Protein AF-A0A932QYF5-F1 (afdb_monomer)

Mean predicted aligned error: 14.45 Å

Organism: NCBI:txid2750080

Sequence (76 aa):
MAAVLLSAAFPLVSRAAAPAGHSKSADAGLEISGWIPYWRTATGTADVVPHMARFKEISPFGYTVMHDGTLADTAK

Structure (mmCIF, N/CA/C/O backbone):
data_AF-A0A932QYF5-F1
#
_entry.id   AF-A0A932QYF5-F1
#
loop_
_atom_site.group_PDB
_atom_site.id
_atom_site.type_symbol
_atom_site.label_atom_id
_atom_site.label_alt_id
_atom_site.label_comp_id
_atom_site.label_asym_id
_atom_site.label_entity_id
_atom_site.label_seq_id
_atom_site.pdbx_PDB_ins_code
_atom_site.Cartn_x
_atom_site.Cartn_y
_atom_site.Cartn_z
_atom_site.occupancy
_atom_site.B_iso_or_equiv
_atom_site.auth_seq_id
_atom_site.auth_comp_id
_atom_site.auth_asym_id
_atom_site.auth_atom_id
_atom_site.pdbx_PDB_model_num
ATOM 1 N N . MET A 1 1 ? 60.130 19.330 50.829 1.00 39.47 1 MET A N 1
ATOM 2 C CA . MET A 1 1 ? 59.388 19.835 49.655 1.00 39.47 1 MET A CA 1
ATOM 3 C C . MET A 1 1 ? 57.912 19.817 50.040 1.00 39.47 1 MET A C 1
ATOM 5 O O . MET A 1 1 ? 57.370 18.739 50.234 1.00 39.47 1 MET A O 1
ATOM 9 N N . ALA A 1 2 ? 57.339 20.978 50.365 1.00 37.84 2 ALA A N 1
ATOM 10 C CA . ALA A 1 2 ? 56.018 21.097 50.991 1.00 37.84 2 ALA A CA 1
ATOM 11 C C . ALA A 1 2 ? 54.909 21.132 49.926 1.00 37.84 2 ALA A C 1
ATOM 13 O O . ALA A 1 2 ? 55.017 21.888 48.964 1.00 37.84 2 ALA A O 1
ATOM 14 N N . ALA A 1 3 ? 53.860 20.325 50.097 1.00 42.28 3 ALA A N 1
ATOM 15 C CA . ALA A 1 3 ? 52.685 20.330 49.231 1.00 42.28 3 ALA A CA 1
ATOM 16 C C . ALA A 1 3 ? 51.638 21.305 49.789 1.00 42.28 3 ALA A C 1
ATOM 18 O O . ALA A 1 3 ? 51.119 21.114 50.887 1.00 42.28 3 ALA A O 1
ATOM 19 N N . VAL A 1 4 ? 51.351 22.363 49.031 1.00 42.28 4 VAL A N 1
ATOM 20 C CA . VAL A 1 4 ? 50.276 23.322 49.307 1.00 42.28 4 VAL A CA 1
ATOM 21 C C . VAL A 1 4 ? 48.977 22.747 48.739 1.00 42.28 4 VAL A C 1
ATOM 23 O O . VAL A 1 4 ? 48.851 22.579 47.529 1.00 42.28 4 VAL A O 1
ATOM 26 N N . LEU A 1 5 ? 48.015 22.434 49.608 1.00 45.38 5 LEU A N 1
ATOM 27 C CA . LEU A 1 5 ? 46.649 22.085 49.213 1.00 45.38 5 LEU A CA 1
ATOM 28 C C . LEU A 1 5 ? 45.853 23.379 49.009 1.00 45.38 5 LEU A C 1
ATOM 30 O O . LEU A 1 5 ? 45.491 24.043 49.978 1.00 45.38 5 LEU A O 1
ATOM 34 N N . LEU A 1 6 ? 45.578 23.741 47.754 1.00 46.59 6 LEU A N 1
ATOM 35 C CA . LEU A 1 6 ? 44.673 24.839 47.419 1.00 46.59 6 LEU A CA 1
ATOM 36 C C . LEU A 1 6 ? 43.271 24.263 47.173 1.00 46.59 6 LEU A C 1
ATOM 38 O O . LEU A 1 6 ? 42.999 23.691 46.121 1.00 46.59 6 LEU A O 1
ATOM 42 N N . SER A 1 7 ? 42.393 24.373 48.171 1.00 49.72 7 SER A N 1
ATOM 43 C CA . SER A 1 7 ? 40.989 23.968 48.059 1.00 49.72 7 SER A CA 1
ATOM 44 C C . SER A 1 7 ? 40.194 25.078 47.364 1.00 49.72 7 SER A C 1
ATOM 46 O O . SER A 1 7 ? 40.006 26.155 47.928 1.00 49.72 7 SER A O 1
ATOM 48 N N . ALA A 1 8 ? 39.757 24.844 46.126 1.00 58.59 8 ALA A N 1
ATOM 49 C CA . ALA A 1 8 ? 38.853 25.744 45.416 1.00 58.59 8 ALA A CA 1
ATOM 50 C C . ALA A 1 8 ? 37.400 25.409 45.791 1.00 58.59 8 ALA A C 1
ATOM 52 O O . ALA A 1 8 ? 36.863 24.377 45.390 1.00 58.59 8 ALA A O 1
ATOM 53 N N . ALA A 1 9 ? 36.761 26.281 46.572 1.00 58.88 9 ALA A N 1
ATOM 54 C CA . ALA A 1 9 ? 35.339 26.189 46.881 1.00 58.88 9 ALA A CA 1
ATOM 55 C C . ALA A 1 9 ? 34.507 26.644 45.666 1.00 58.88 9 ALA A C 1
ATOM 57 O O . ALA A 1 9 ? 34.516 27.820 45.305 1.00 58.88 9 ALA A O 1
ATOM 58 N N . PHE A 1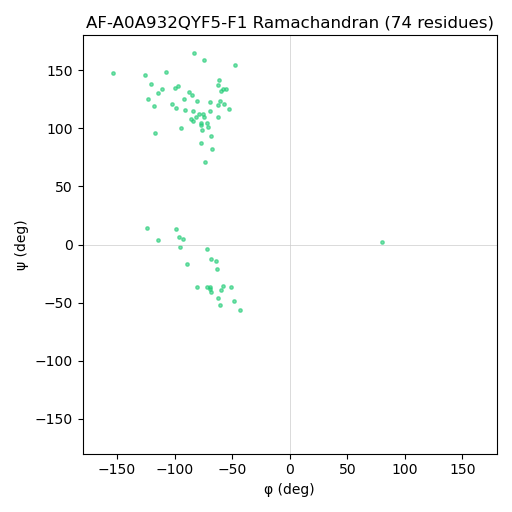 10 ? 33.783 25.718 45.034 1.00 59.47 10 PHE A N 1
ATOM 59 C CA . PHE A 1 10 ? 32.777 26.033 44.015 1.00 59.47 10 PHE A CA 1
ATOM 60 C C . PHE A 1 10 ? 31.437 26.363 44.695 1.00 59.47 10 PHE A C 1
ATOM 62 O O . PHE A 1 10 ? 30.975 25.563 45.514 1.00 59.47 10 PHE A O 1
ATOM 69 N N . PRO A 1 11 ? 30.777 27.497 44.383 1.00 59.56 11 PRO A N 1
ATOM 70 C CA . PRO A 1 11 ? 29.467 27.792 44.946 1.00 59.56 11 PRO A CA 1
ATOM 71 C C . PRO A 1 11 ? 28.421 26.836 44.367 1.00 59.56 11 PRO A C 1
ATOM 73 O O . PRO A 1 11 ? 28.210 26.757 43.156 1.00 59.56 11 PRO A O 1
ATOM 76 N N . LEU A 1 12 ? 27.753 26.114 45.264 1.00 65.06 12 LEU A N 1
ATOM 77 C CA . LEU A 1 12 ? 26.635 25.238 44.950 1.00 65.06 12 LEU A CA 1
ATOM 78 C C . LEU A 1 12 ? 25.430 26.091 44.519 1.00 65.06 12 LEU A C 1
ATOM 80 O O . LEU A 1 12 ? 24.650 26.556 45.349 1.00 65.06 12 LEU A O 1
ATOM 84 N N . VAL A 1 13 ? 25.266 26.312 43.215 1.00 68.75 13 VAL A N 1
ATOM 85 C CA . VAL A 1 13 ? 24.021 26.862 42.665 1.00 68.75 13 VAL A CA 1
ATOM 86 C C . VAL A 1 13 ? 22.954 25.772 42.755 1.00 68.75 13 VAL A C 1
ATOM 88 O O . VAL A 1 13 ? 22.954 24.814 41.983 1.00 68.75 13 VAL A O 1
ATOM 91 N N . SER A 1 14 ? 22.037 25.905 43.715 1.00 66.88 14 SER A N 1
ATOM 92 C CA . SER A 1 14 ? 20.854 25.046 43.798 1.00 66.88 14 SER A CA 1
ATOM 93 C C . SER A 1 14 ? 19.889 25.397 42.666 1.00 66.88 14 SER A C 1
ATOM 95 O O . SER A 1 14 ? 19.153 26.380 42.733 1.00 66.88 14 SER A O 1
ATOM 97 N N . ARG A 1 15 ? 19.895 24.590 41.603 1.00 71.44 15 ARG A N 1
ATOM 98 C CA . ARG A 1 15 ? 18.872 24.618 40.554 1.00 71.44 15 ARG A CA 1
ATOM 99 C C . ARG A 1 15 ? 17.607 23.966 41.104 1.00 71.44 15 ARG A C 1
ATOM 101 O O . ARG A 1 15 ? 17.578 22.756 41.304 1.00 71.44 15 ARG A O 1
ATOM 108 N N . ALA A 1 16 ? 16.570 24.764 41.345 1.00 66.94 16 ALA A N 1
ATOM 109 C CA . ALA A 1 16 ? 15.243 24.240 41.639 1.00 66.94 16 ALA A CA 1
ATOM 110 C C . ALA A 1 16 ? 14.798 23.338 40.475 1.00 66.94 16 ALA A C 1
ATOM 112 O O . ALA A 1 16 ? 14.760 23.769 39.320 1.00 66.94 16 ALA A O 1
ATOM 113 N N . ALA A 1 17 ? 14.519 22.069 40.767 1.00 68.56 17 ALA A N 1
ATOM 114 C CA . ALA A 1 17 ? 13.951 21.151 39.795 1.00 68.56 17 ALA A CA 1
ATOM 115 C C . ALA A 1 17 ? 12.513 21.596 39.502 1.00 68.56 17 ALA A C 1
ATOM 117 O O . ALA A 1 17 ? 11.663 21.586 40.392 1.00 68.56 17 ALA A O 1
ATOM 118 N N . ALA A 1 18 ? 12.244 22.016 38.265 1.00 71.38 18 ALA A N 1
ATOM 119 C CA . ALA A 1 18 ? 10.873 22.211 37.817 1.00 71.38 18 ALA A CA 1
ATOM 120 C C . ALA A 1 18 ? 10.133 20.860 37.888 1.00 71.38 18 ALA A C 1
ATOM 122 O O . ALA A 1 18 ? 10.739 19.829 37.572 1.00 71.38 18 ALA A O 1
ATOM 123 N N . PRO A 1 19 ? 8.852 20.830 38.295 1.00 69.06 19 PRO A N 1
ATOM 124 C CA . PRO A 1 19 ? 8.083 19.597 38.277 1.00 69.06 19 PRO A CA 1
ATOM 125 C C . PRO A 1 19 ? 8.024 19.070 36.841 1.00 69.06 19 PRO A C 1
ATOM 127 O O . PRO A 1 19 ? 7.736 19.821 35.907 1.00 69.06 19 PRO A O 1
ATOM 130 N N . ALA A 1 20 ? 8.302 17.778 36.666 1.00 69.94 20 ALA A N 1
ATOM 131 C CA . ALA A 1 20 ? 8.117 17.085 35.400 1.00 69.94 20 ALA A CA 1
ATOM 132 C C . ALA A 1 20 ? 6.611 16.995 35.099 1.00 69.94 20 ALA A C 1
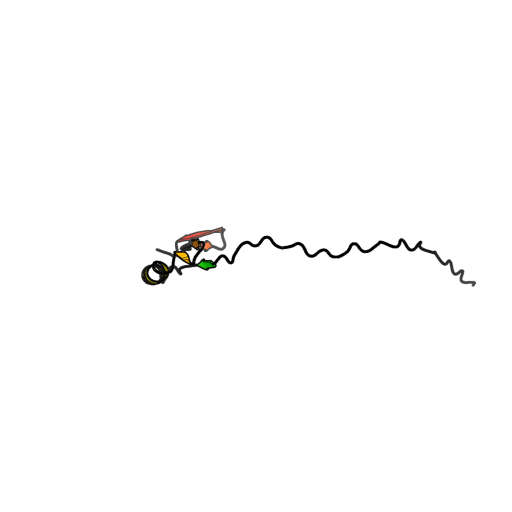ATOM 134 O O . ALA A 1 20 ? 5.939 16.011 35.417 1.00 69.94 20 ALA A O 1
ATOM 135 N N . GLY A 1 21 ? 6.055 18.071 34.543 1.00 69.94 21 GLY A N 1
ATOM 136 C CA . GLY A 1 21 ? 4.716 18.064 33.977 1.00 69.94 21 GLY A CA 1
ATOM 137 C C . GLY A 1 21 ? 4.689 17.082 32.813 1.00 69.94 21 GLY A C 1
ATOM 138 O O . GLY A 1 21 ? 5.443 17.230 31.855 1.00 69.94 21 GLY A O 1
ATOM 139 N N . HIS A 1 22 ? 3.843 16.062 32.905 1.00 74.44 22 HIS A N 1
ATOM 140 C CA . HIS A 1 22 ? 3.578 15.178 31.780 1.00 74.44 22 HIS A CA 1
ATOM 141 C C . HIS A 1 22 ? 2.602 15.910 30.860 1.00 74.44 22 HIS A C 1
ATOM 143 O O . HIS A 1 22 ? 1.461 16.172 31.247 1.00 74.44 22 HIS A O 1
ATOM 149 N N . SER A 1 23 ? 3.051 16.291 29.666 1.00 75.38 23 SER A N 1
ATOM 150 C CA . SER A 1 23 ? 2.174 16.897 28.665 1.00 75.38 23 SER A CA 1
ATOM 151 C C . SER A 1 23 ? 1.065 15.910 28.307 1.00 75.38 23 SER A C 1
ATOM 153 O O . SER A 1 23 ? 1.342 14.787 27.886 1.00 75.38 23 SER A O 1
ATOM 155 N N . LYS A 1 24 ? -0.198 16.322 28.467 1.00 70.75 24 LYS A N 1
ATOM 156 C CA . LYS A 1 24 ? -1.346 15.557 27.976 1.00 70.75 24 LYS A CA 1
ATOM 157 C C . LYS A 1 24 ? -1.226 15.483 26.455 1.00 70.75 24 LYS A C 1
ATOM 159 O O . LYS A 1 24 ? -1.372 16.502 25.784 1.00 70.75 24 LYS A O 1
ATOM 164 N N . SER A 1 25 ? -0.921 14.298 25.927 1.00 73.12 25 SER A N 1
ATOM 165 C CA . SER A 1 25 ? -0.965 14.068 24.484 1.00 73.12 25 SER A CA 1
ATOM 166 C C . SER A 1 25 ? -2.378 14.382 24.004 1.00 73.12 25 SER A C 1
ATOM 168 O O . SER A 1 25 ? -3.349 13.989 24.656 1.00 73.12 25 SER A O 1
ATOM 170 N N . ALA A 1 26 ? -2.499 15.136 22.911 1.00 72.94 26 ALA A N 1
ATOM 171 C CA . ALA A 1 26 ? -3.790 15.340 22.276 1.00 72.94 26 ALA A CA 1
ATOM 172 C C . ALA A 1 26 ? -4.390 13.964 21.960 1.00 72.94 26 ALA A C 1
ATOM 174 O O . ALA A 1 26 ? -3.681 13.079 21.478 1.00 72.94 26 ALA A O 1
ATOM 175 N N . ASP A 1 27 ? -5.669 13.788 22.286 1.00 69.31 27 ASP A N 1
ATOM 176 C CA . ASP A 1 27 ? -6.429 12.565 22.034 1.00 69.31 27 ASP A CA 1
ATOM 177 C C . ASP A 1 27 ? -6.742 12.493 20.532 1.00 69.31 27 ASP A C 1
ATOM 179 O O . ASP A 1 27 ? -7.843 12.787 20.070 1.00 69.31 27 ASP A O 1
ATOM 183 N N . ALA A 1 28 ? -5.703 12.239 19.739 1.00 73.19 28 ALA A N 1
ATOM 184 C CA . ALA A 1 28 ? -5.846 11.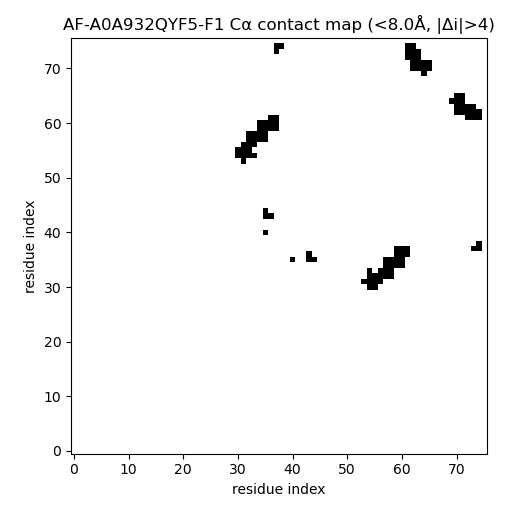817 18.362 1.00 73.19 28 ALA A CA 1
ATOM 185 C C . ALA A 1 28 ? -6.240 10.345 18.444 1.00 73.19 28 ALA A C 1
ATOM 187 O O . ALA A 1 28 ? -5.396 9.496 18.731 1.00 73.19 28 ALA A O 1
ATOM 188 N N . GLY A 1 29 ? -7.538 10.061 18.316 1.00 85.56 29 GLY A N 1
ATOM 189 C CA . GLY A 1 29 ? -8.050 8.694 18.359 1.00 85.56 29 GLY A CA 1
ATOM 190 C C . GLY A 1 29 ? -7.237 7.755 17.460 1.00 85.56 29 GLY A C 1
ATOM 191 O O . GLY A 1 29 ? -6.610 8.190 16.498 1.00 85.56 29 GLY A O 1
ATOM 192 N N . LEU A 1 30 ? -7.235 6.461 17.787 1.00 89.94 30 LEU A N 1
ATOM 193 C CA . LEU A 1 30 ? -6.445 5.460 17.069 1.00 89.94 30 LEU A CA 1
ATOM 194 C C . LEU A 1 30 ? -6.709 5.516 15.556 1.00 89.94 30 LEU A C 1
ATOM 196 O O . LEU A 1 30 ? -7.812 5.215 15.100 1.00 89.94 30 LEU A O 1
ATOM 200 N N . GLU A 1 31 ? -5.670 5.835 14.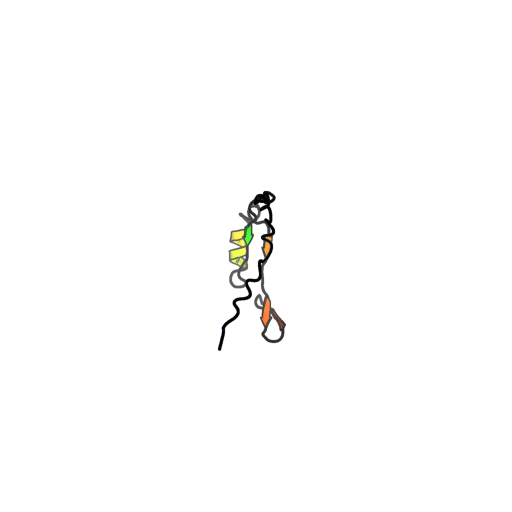789 1.00 92.62 31 GLU A N 1
ATOM 201 C CA . GLU A 1 31 ? -5.691 5.759 13.334 1.00 92.62 31 GLU A CA 1
ATOM 202 C C . GLU A 1 31 ? -5.079 4.437 12.867 1.00 92.62 31 GLU A C 1
ATOM 204 O O . GLU A 1 31 ? -4.041 3.999 13.362 1.00 92.62 31 GLU A O 1
ATOM 209 N N . ILE A 1 32 ? -5.732 3.798 11.897 1.00 93.81 32 ILE A N 1
ATOM 210 C CA . ILE A 1 32 ? -5.276 2.541 11.302 1.00 93.81 32 ILE A CA 1
ATOM 211 C C . ILE A 1 32 ? -5.005 2.806 9.825 1.00 93.81 32 ILE A C 1
ATOM 213 O O . ILE A 1 32 ? -5.917 3.180 9.092 1.00 93.81 32 ILE A O 1
ATOM 217 N N . SER A 1 33 ? -3.774 2.609 9.369 1.00 93.88 33 SER A N 1
ATOM 218 C CA . SER A 1 33 ? -3.422 2.637 7.947 1.00 93.88 33 SER A CA 1
ATOM 219 C C . SER A 1 33 ? -3.126 1.227 7.443 1.00 93.88 33 SER A C 1
ATOM 221 O O . SER A 1 33 ? -2.694 0.355 8.201 1.00 93.88 33 SER A O 1
ATOM 223 N N . GLY A 1 34 ? -3.422 0.978 6.168 1.00 92.19 34 GLY A N 1
ATOM 224 C CA . GLY A 1 34 ? -3.249 -0.330 5.544 1.00 92.19 34 GLY A CA 1
ATOM 225 C C . GLY A 1 34 ? -2.407 -0.271 4.275 1.00 92.19 34 GLY A C 1
ATOM 226 O O . GLY A 1 34 ? -2.486 0.675 3.494 1.00 92.19 34 GLY A O 1
ATOM 227 N N . TRP A 1 35 ? -1.631 -1.327 4.044 1.00 91.75 35 TRP A N 1
ATOM 228 C CA . TRP A 1 35 ? -0.899 -1.550 2.801 1.00 91.75 35 TRP A CA 1
ATOM 229 C C . TRP A 1 35 ? -1.453 -2.790 2.102 1.00 91.75 35 TRP A C 1
ATOM 231 O O . TRP A 1 35 ? -1.592 -3.846 2.720 1.00 91.75 35 TRP A O 1
ATOM 241 N N . ILE A 1 36 ? -1.760 -2.659 0.810 1.00 92.06 36 ILE A N 1
ATOM 242 C CA . ILE A 1 36 ? -2.124 -3.790 -0.047 1.00 92.06 36 ILE A CA 1
ATOM 243 C C . ILE A 1 36 ? -0.871 -4.192 -0.831 1.00 92.06 36 ILE A C 1
ATOM 245 O O . ILE A 1 36 ? -0.386 -3.385 -1.630 1.00 92.06 36 ILE A O 1
ATOM 249 N N . PRO A 1 37 ? -0.345 -5.416 -0.650 1.00 90.00 37 PRO A N 1
ATOM 250 C CA . PRO A 1 37 ? 0.790 -5.881 -1.432 1.00 90.00 37 PRO A CA 1
ATOM 251 C C . PRO A 1 37 ? 0.454 -5.941 -2.923 1.00 90.00 37 PRO A C 1
ATOM 253 O O . PRO A 1 37 ? -0.604 -6.456 -3.297 1.00 90.00 37 PRO A O 1
ATOM 256 N N . TYR A 1 38 ? 1.373 -5.489 -3.782 1.00 89.62 38 TYR A N 1
ATOM 257 C CA . TYR A 1 38 ? 1.141 -5.428 -5.233 1.00 89.62 38 TYR A CA 1
ATOM 258 C C . TYR A 1 38 ? 0.787 -6.802 -5.832 1.00 89.62 38 TYR A C 1
ATOM 260 O O . TYR A 1 38 ? -0.109 -6.913 -6.668 1.00 89.62 38 TYR A O 1
ATOM 268 N N . TRP A 1 39 ? 1.389 -7.881 -5.317 1.00 89.75 39 TRP A N 1
ATOM 269 C CA . TRP A 1 39 ? 1.130 -9.264 -5.741 1.00 89.75 39 TRP A CA 1
ATOM 270 C C . TRP A 1 39 ? -0.234 -9.817 -5.291 1.00 89.75 39 TRP A C 1
ATOM 272 O O . TRP A 1 39 ? -0.590 -10.946 -5.630 1.00 89.75 39 TRP A O 1
ATOM 282 N N . ARG A 1 40 ? -1.007 -9.056 -4.506 1.00 92.19 40 ARG A N 1
ATOM 283 C CA . ARG A 1 40 ? -2.349 -9.430 -4.032 1.00 92.19 40 ARG A CA 1
ATOM 284 C C . ARG A 1 40 ? -3.419 -8.408 -4.393 1.00 92.19 40 ARG A C 1
ATOM 286 O O . ARG A 1 40 ? -4.513 -8.532 -3.855 1.00 92.19 40 ARG A O 1
ATOM 293 N N . THR A 1 41 ? -3.159 -7.467 -5.305 1.00 88.69 41 THR A N 1
ATOM 294 C CA . THR A 1 41 ? -4.055 -6.335 -5.619 1.00 88.69 41 THR A CA 1
ATOM 295 C C . THR A 1 41 ? -5.534 -6.732 -5.714 1.00 88.69 41 THR A C 1
ATOM 297 O O . THR A 1 41 ? -6.335 -6.238 -4.931 1.00 88.69 41 THR A O 1
ATOM 300 N N . ALA A 1 42 ? -5.902 -7.695 -6.567 1.00 91.12 42 ALA A N 1
ATOM 301 C CA . ALA A 1 42 ? -7.305 -8.100 -6.732 1.00 91.12 42 ALA A CA 1
ATOM 302 C C . ALA A 1 42 ? -7.944 -8.633 -5.433 1.00 91.12 42 ALA A C 1
ATOM 304 O O . ALA A 1 42 ? -8.999 -8.160 -5.014 1.00 91.12 42 ALA A O 1
ATOM 305 N N . THR A 1 43 ? -7.292 -9.596 -4.773 1.00 94.50 43 THR A N 1
ATOM 306 C CA . THR A 1 43 ? -7.808 -10.186 -3.525 1.00 94.50 43 THR A CA 1
ATOM 307 C C . THR A 1 43 ? -7.787 -9.197 -2.362 1.00 94.50 43 THR A C 1
ATOM 309 O O . THR A 1 43 ? -8.750 -9.112 -1.619 1.00 94.50 43 THR A O 1
ATOM 312 N N . GLY A 1 44 ? -6.728 -8.394 -2.236 1.00 92.19 44 GLY A N 1
ATOM 313 C CA . GLY A 1 44 ? -6.576 -7.426 -1.155 1.00 92.19 44 GLY A CA 1
ATOM 314 C C . GLY A 1 44 ? -7.558 -6.266 -1.281 1.00 92.19 44 GLY A C 1
ATOM 315 O O . GLY A 1 44 ? -8.102 -5.827 -0.274 1.00 92.19 44 GLY A O 1
ATOM 316 N N . THR A 1 45 ? -7.862 -5.807 -2.500 1.00 91.94 45 THR A N 1
ATOM 317 C CA . THR A 1 45 ? -8.948 -4.842 -2.718 1.00 91.94 45 THR A CA 1
ATOM 318 C C . THR A 1 45 ? -10.293 -5.438 -2.312 1.00 91.94 45 THR A C 1
ATOM 320 O O . THR A 1 45 ? -11.041 -4.780 -1.593 1.00 91.94 45 THR A O 1
ATOM 323 N N . ALA A 1 46 ? -10.588 -6.679 -2.714 1.00 95.44 46 ALA A N 1
ATOM 324 C CA . ALA A 1 46 ? -11.832 -7.346 -2.327 1.00 95.44 46 ALA A CA 1
ATOM 325 C C . ALA A 1 46 ? -11.970 -7.485 -0.799 1.00 95.44 46 ALA A C 1
ATOM 327 O O . ALA A 1 46 ? -13.052 -7.242 -0.267 1.00 95.44 46 ALA A O 1
ATOM 328 N N . ASP A 1 47 ? -10.874 -7.792 -0.101 1.00 94.00 47 ASP A N 1
ATOM 329 C CA . ASP A 1 47 ? -10.846 -7.926 1.359 1.00 94.00 47 ASP A CA 1
ATOM 330 C C . ASP A 1 47 ? -10.982 -6.568 2.081 1.00 94.00 47 ASP A C 1
ATOM 332 O O . ASP A 1 47 ? -11.632 -6.477 3.121 1.00 94.00 47 ASP A O 1
ATOM 336 N N . VAL A 1 48 ? -10.397 -5.488 1.546 1.00 94.06 48 VAL A N 1
ATOM 337 C CA . VAL A 1 48 ? -10.379 -4.161 2.198 1.00 94.06 48 VAL A CA 1
ATOM 338 C C . VAL A 1 48 ? -11.681 -3.385 2.010 1.00 94.06 48 VAL A C 1
ATOM 340 O O . VAL A 1 48 ? -12.111 -2.698 2.938 1.00 94.06 48 VAL A O 1
ATOM 343 N N . VAL A 1 49 ? -12.328 -3.485 0.845 1.00 93.94 49 VAL A N 1
ATOM 344 C CA . VAL A 1 49 ? -13.573 -2.757 0.529 1.00 93.94 49 VAL A CA 1
ATOM 345 C C . VAL A 1 49 ? -14.650 -2.860 1.629 1.00 93.94 49 VAL A C 1
ATOM 347 O O . VAL A 1 49 ? -15.135 -1.809 2.057 1.00 93.94 49 VAL A O 1
ATOM 350 N N . PRO A 1 50 ? -15.006 -4.044 2.173 1.00 97.00 50 PRO A N 1
ATOM 351 C CA . PRO A 1 50 ? -16.003 -4.142 3.246 1.00 97.00 50 PRO A CA 1
ATOM 352 C C . PRO A 1 50 ? -15.542 -3.551 4.592 1.00 97.00 50 PRO A C 1
ATOM 354 O O . PRO A 1 50 ? -16.360 -3.355 5.492 1.00 97.00 50 PRO A O 1
ATOM 357 N N . HIS A 1 51 ? -14.251 -3.248 4.750 1.00 94.88 51 HIS A N 1
ATOM 358 C CA . HIS A 1 51 ? -13.646 -2.746 5.987 1.00 94.88 51 HIS A CA 1
ATOM 359 C C . HIS A 1 51 ? -13.103 -1.313 5.878 1.00 94.88 51 HIS A C 1
ATOM 361 O O . HIS A 1 51 ? -12.558 -0.805 6.859 1.00 94.88 51 HIS A O 1
ATOM 367 N N . MET A 1 52 ? -13.292 -0.629 4.741 1.00 91.88 52 MET A N 1
ATOM 368 C CA . MET A 1 52 ? -12.720 0.700 4.465 1.00 91.88 52 MET A CA 1
ATOM 369 C C . MET A 1 52 ? -12.969 1.733 5.570 1.00 91.88 52 MET A C 1
ATOM 371 O O . MET A 1 52 ? -12.075 2.509 5.880 1.00 91.88 52 MET A O 1
ATOM 375 N N . ALA A 1 53 ? -14.135 1.713 6.223 1.00 94.44 53 ALA A N 1
ATOM 376 C CA . ALA A 1 53 ? -14.473 2.657 7.294 1.00 94.44 53 ALA A CA 1
ATOM 377 C C . ALA A 1 53 ? -13.579 2.549 8.548 1.00 94.44 53 ALA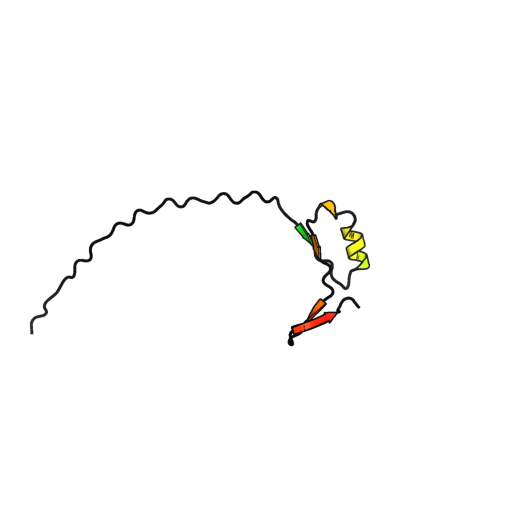 A C 1
ATOM 379 O O . ALA A 1 53 ? -13.629 3.417 9.415 1.00 94.44 53 ALA A O 1
ATOM 380 N N . ARG A 1 54 ? -12.798 1.469 8.683 1.00 93.56 54 ARG A N 1
ATOM 381 C CA . ARG A 1 54 ? -11.860 1.262 9.797 1.00 93.56 54 ARG A CA 1
ATOM 382 C C . ARG A 1 54 ? -10.475 1.824 9.518 1.00 93.56 54 ARG A C 1
ATOM 384 O O . ARG A 1 54 ? -9.710 1.991 10.462 1.00 93.56 54 ARG A O 1
ATOM 391 N N . PHE A 1 55 ? -10.160 2.100 8.258 1.00 94.25 55 PHE A N 1
ATOM 392 C CA . PHE A 1 55 ? -8.862 2.613 7.862 1.00 94.25 55 PHE A CA 1
ATOM 393 C C . PHE A 1 55 ? -8.929 4.121 7.666 1.00 94.25 55 PHE A C 1
ATOM 395 O O . PHE A 1 55 ? -9.830 4.653 7.020 1.00 94.25 55 PHE A O 1
ATOM 402 N N . LYS A 1 56 ? -7.931 4.811 8.204 1.00 94.69 56 LYS A N 1
ATOM 403 C CA . LYS A 1 56 ? -7.663 6.214 7.914 1.00 94.69 56 LYS A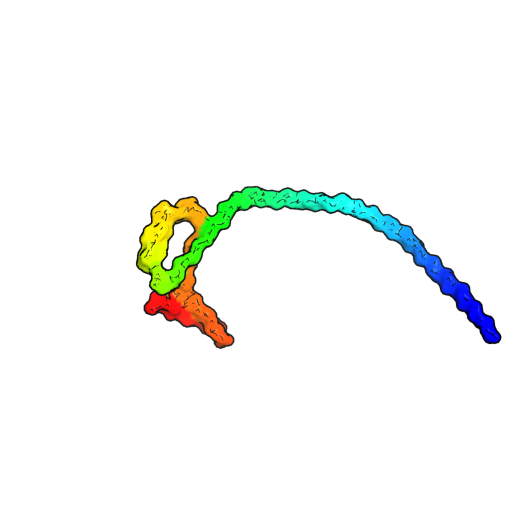 CA 1
ATOM 404 C C . LYS A 1 56 ? -7.160 6.392 6.483 1.00 94.69 56 LYS A C 1
ATOM 406 O O . LYS A 1 56 ? -7.510 7.373 5.831 1.00 94.69 56 LYS A O 1
ATOM 411 N N . GLU A 1 57 ? -6.332 5.455 6.026 1.00 93.25 57 GLU A N 1
ATOM 412 C CA . GLU A 1 57 ? -5.686 5.470 4.716 1.00 93.25 57 GLU A CA 1
ATOM 413 C C . GLU A 1 57 ? -5.369 4.043 4.252 1.00 93.25 57 GLU A C 1
ATOM 415 O O . GLU A 1 57 ? -5.041 3.174 5.064 1.00 93.25 57 GLU A O 1
ATOM 420 N N . ILE A 1 58 ? -5.428 3.831 2.935 1.00 92.56 58 ILE A N 1
ATOM 421 C CA . ILE A 1 58 ? -4.873 2.663 2.254 1.00 92.56 58 ILE A CA 1
ATOM 422 C C . ILE A 1 58 ? -3.878 3.147 1.198 1.00 92.56 58 ILE A C 1
ATOM 424 O O . ILE A 1 58 ? -4.252 3.924 0.319 1.00 92.56 58 ILE A O 1
ATOM 428 N N . SER A 1 59 ? -2.643 2.651 1.247 1.00 88.06 59 SER A N 1
ATOM 429 C CA . SER A 1 59 ? -1.565 3.074 0.344 1.00 88.06 59 SER A CA 1
ATOM 430 C C . SER A 1 59 ? -1.106 1.877 -0.507 1.00 88.06 59 SER A C 1
ATOM 432 O O . SER A 1 59 ? -0.317 1.055 -0.039 1.00 88.06 59 SER A O 1
ATOM 434 N N . PRO A 1 60 ? -1.601 1.695 -1.745 1.00 73.69 60 PRO A N 1
ATOM 435 C CA . PRO A 1 60 ? -1.154 0.612 -2.619 1.00 73.69 60 PRO A CA 1
ATOM 436 C C . PRO A 1 60 ? 0.212 0.970 -3.224 1.00 73.69 60 PRO A C 1
ATOM 438 O O . PRO A 1 60 ? 0.302 1.571 -4.293 1.00 73.69 60 PRO A O 1
ATOM 441 N N . PHE A 1 61 ? 1.302 0.649 -2.525 1.00 73.50 61 PHE A N 1
ATOM 442 C CA . PHE A 1 61 ? 2.650 0.885 -3.045 1.00 73.50 61 PHE A CA 1
ATOM 443 C C . PHE A 1 61 ? 3.013 -0.179 -4.082 1.00 73.50 61 PHE A C 1
ATOM 445 O O . PHE A 1 61 ? 3.312 -1.326 -3.747 1.00 73.50 61 PHE A O 1
ATOM 452 N N . GLY A 1 62 ? 2.982 0.232 -5.346 1.00 84.75 62 GLY A N 1
ATOM 453 C CA . GLY A 1 62 ? 3.480 -0.522 -6.493 1.00 84.75 62 GLY A CA 1
ATOM 454 C C . GLY A 1 62 ? 4.873 -0.099 -6.948 1.00 84.75 62 GLY A C 1
ATOM 455 O O . GLY A 1 62 ? 5.261 -0.452 -8.050 1.00 84.75 62 GLY A O 1
ATOM 456 N N . TYR A 1 63 ? 5.606 0.677 -6.145 1.00 89.38 63 TYR A N 1
ATOM 457 C CA . TYR A 1 63 ? 6.921 1.195 -6.515 1.00 89.38 63 TYR A CA 1
ATOM 458 C C . TYR A 1 63 ? 7.999 0.742 -5.536 1.00 89.38 63 TYR A C 1
ATOM 460 O O . TY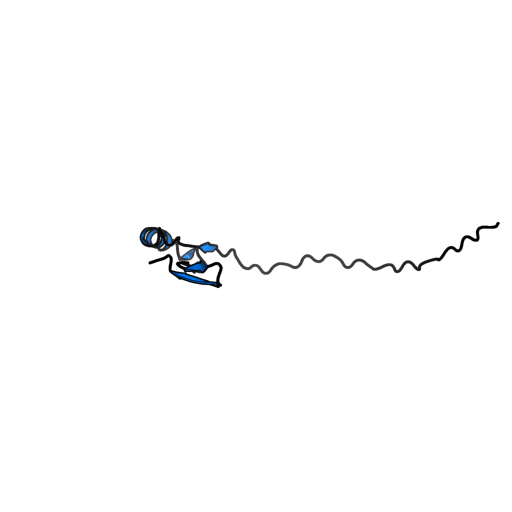R A 1 63 ? 7.803 0.790 -4.322 1.00 89.38 63 TYR A O 1
ATOM 468 N N . THR A 1 64 ? 9.156 0.360 -6.073 1.00 88.94 64 THR A N 1
ATOM 469 C CA . THR A 1 64 ? 10.381 0.096 -5.311 1.00 88.94 64 THR A CA 1
ATOM 470 C C . THR A 1 64 ?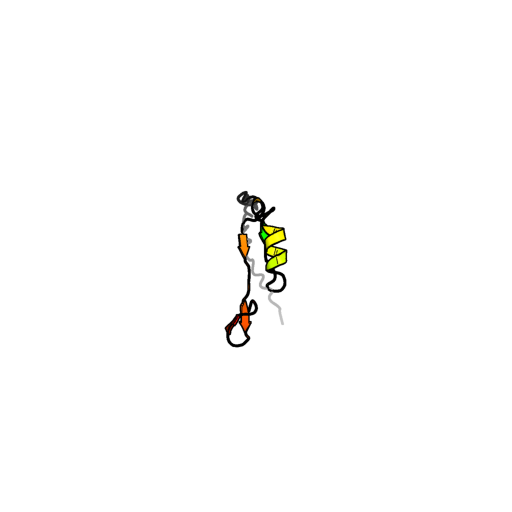 11.416 1.169 -5.621 1.00 88.94 64 THR A C 1
ATOM 472 O O . THR A 1 64 ? 11.642 1.499 -6.784 1.00 88.94 64 THR A O 1
ATOM 475 N N . VAL A 1 65 ? 12.055 1.709 -4.583 1.00 92.50 65 VAL A N 1
ATOM 476 C CA . VAL A 1 65 ? 13.190 2.626 -4.740 1.00 92.50 65 VAL A CA 1
ATOM 477 C C . VAL A 1 65 ? 14.448 1.806 -5.006 1.00 92.50 65 VAL A C 1
ATOM 479 O O . VAL A 1 65 ? 14.806 0.929 -4.218 1.00 92.50 65 VAL A O 1
ATOM 482 N N . MET A 1 66 ? 15.110 2.088 -6.120 1.00 93.94 66 MET A N 1
ATOM 483 C CA . MET A 1 66 ? 16.348 1.435 -6.529 1.00 93.94 66 MET A CA 1
ATOM 484 C C . MET A 1 66 ? 17.561 2.087 -5.850 1.00 93.94 66 MET A C 1
ATOM 486 O O . MET A 1 66 ? 17.487 3.193 -5.317 1.00 93.94 66 MET A O 1
ATOM 490 N N . HIS A 1 67 ? 18.710 1.409 -5.881 1.00 96.69 67 HIS A N 1
ATOM 491 C CA . HIS A 1 67 ? 19.949 1.900 -5.261 1.00 96.69 67 HIS A CA 1
ATOM 492 C C . HIS A 1 67 ? 20.478 3.211 -5.875 1.00 96.69 67 HIS A C 1
ATOM 494 O O . HIS A 1 67 ? 21.250 3.918 -5.234 1.00 96.69 67 HIS A O 1
ATOM 500 N N . ASP A 1 68 ? 20.066 3.535 -7.100 1.00 96.19 68 ASP A N 1
ATOM 501 C CA . ASP A 1 68 ? 20.393 4.769 -7.820 1.00 96.19 68 ASP A CA 1
ATOM 502 C C . ASP A 1 68 ? 19.346 5.884 -7.615 1.00 96.19 68 ASP A C 1
ATOM 504 O O . ASP A 1 68 ? 19.438 6.947 -8.227 1.00 96.19 68 ASP A O 1
ATOM 508 N N . GLY A 1 69 ? 18.348 5.655 -6.752 1.00 96.12 69 GLY A N 1
ATOM 509 C CA . GLY A 1 69 ? 17.266 6.598 -6.469 1.00 96.12 69 GLY A CA 1
ATOM 510 C C . GLY A 1 69 ? 16.139 6.604 -7.504 1.00 96.12 69 GLY A C 1
ATOM 511 O O . GLY A 1 69 ? 15.192 7.379 -7.355 1.00 96.12 69 GLY A O 1
ATOM 512 N N . THR A 1 70 ? 16.197 5.754 -8.534 1.00 96.31 70 THR A N 1
ATOM 513 C CA . THR A 1 70 ? 15.090 5.599 -9.486 1.00 96.31 70 THR A CA 1
ATOM 514 C C . THR A 1 70 ? 13.928 4.809 -8.877 1.00 96.31 70 THR A C 1
ATOM 516 O O . THR A 1 70 ? 14.086 4.078 -7.896 1.00 96.31 70 THR A O 1
ATOM 519 N N . LEU A 1 71 ? 12.733 4.969 -9.451 1.00 93.00 71 LEU A N 1
ATOM 520 C CA . LEU A 1 71 ? 11.545 4.211 -9.060 1.00 93.00 71 L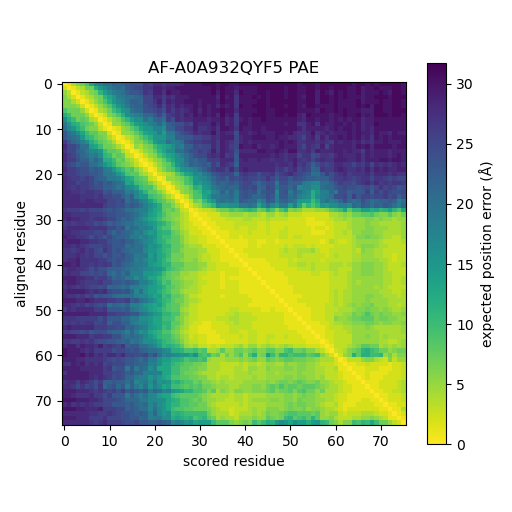EU A CA 1
ATOM 521 C C . LEU A 1 71 ? 11.281 3.097 -10.072 1.00 93.00 71 LEU A C 1
ATOM 523 O O . LEU A 1 71 ? 11.050 3.364 -11.251 1.00 93.00 71 LEU A O 1
ATOM 527 N N . ALA A 1 72 ? 11.270 1.855 -9.597 1.00 91.88 72 ALA A N 1
ATOM 528 C CA . ALA A 1 72 ? 10.812 0.704 -10.360 1.00 91.88 72 ALA A CA 1
ATOM 529 C C . ALA A 1 72 ? 9.323 0.463 -10.095 1.00 91.88 72 ALA A C 1
ATOM 531 O O . ALA A 1 72 ? 8.915 0.317 -8.945 1.00 91.88 72 ALA A O 1
ATOM 532 N N . ASP A 1 73 ? 8.521 0.408 -11.158 1.00 90.62 73 ASP A N 1
ATOM 533 C CA . ASP A 1 73 ? 7.116 -0.003 -11.105 1.00 90.62 73 ASP A CA 1
ATOM 534 C C . ASP A 1 73 ? 7.030 -1.530 -10.978 1.00 90.62 73 ASP A C 1
ATOM 536 O O . ASP A 1 73 ? 7.266 -2.263 -11.940 1.00 90.62 73 ASP A O 1
ATOM 540 N N . THR A 1 74 ? 6.746 -2.001 -9.768 1.00 86.00 74 THR A N 1
ATOM 541 C CA . THR A 1 74 ? 6.618 -3.416 -9.404 1.00 86.00 74 THR A CA 1
ATOM 542 C C . THR A 1 74 ? 5.175 -3.916 -9.431 1.00 86.00 74 THR A C 1
ATOM 544 O O . THR A 1 74 ? 4.949 -5.089 -9.151 1.00 86.00 74 THR A O 1
ATOM 547 N N . ALA A 1 75 ? 4.197 -3.054 -9.724 1.00 81.81 75 ALA A N 1
ATOM 548 C CA . ALA A 1 75 ? 2.787 -3.436 -9.835 1.00 81.81 75 ALA A CA 1
ATOM 549 C C . ALA A 1 75 ? 2.337 -3.720 -11.282 1.00 81.81 75 ALA A C 1
ATOM 551 O O . ALA A 1 75 ? 1.144 -3.928 -11.511 1.00 81.81 75 ALA A O 1
ATOM 552 N N . LYS A 1 76 ? 3.277 -3.724 -12.233 1.00 73.25 76 LYS A N 1
ATOM 553 C CA . LYS A 1 76 ? 3.068 -4.128 -13.630 1.00 73.25 76 LYS A CA 1
ATOM 554 C C . LYS A 1 76 ? 2.890 -5.627 -13.824 1.00 73.25 76 LYS A C 1
ATOM 556 O O . LYS A 1 76 ? 3.558 -6.407 -13.111 1.00 73.25 76 LYS A O 1
#

Solvent-accessible surface area (backbone atoms only — not comparable to full-atom values): 5329 Å² total; per-residue (Å²): 138,85,85,82,85,80,83,82,85,75,84,83,77,83,75,80,78,74,80,85,75,77,77,80,73,78,87,72,70,92,77,37,73,46,72,43,56,48,94,38,47,74,62,44,50,65,64,40,64,90,47,48,93,67,41,77,44,74,52,72,63,34,66,44,79,44,98,86,72,47,76,44,76,66,57,117

Secondary structure (DSSP, 8-state):
----------------------------PPP-EE---GGGHHHHHHHHGGGGGG-SEE----EEE-TTSPEEE---

pLDDT: mean 80.26, std 16.24, range [37.84, 97.0]

Radius of gyration: 30.09 Å; Cα contacts (8 Å, |Δi|>4): 53; chains: 1; bounding box: 75×38×65 Å

Foldseek 3Di:
DDDDDDDDDDDPDDDDDDPPDDDDDPCPDDAAEEEDELVCVVVSCVVCVVVVVRHPYYDDDQWDQDPVRDIDRNND

Nearest PDB structures (foldseek):
  4itm-assembly1_A  TM=5.689E-01  e=3.370E+00  Aquifex aeolicus VF5
  7bge-assembly1_b  TM=3.891E-01  e=9.533E+00  Staphylococcus aureus subsp. aureus NCTC 8325